Protein AF-A0A5C4WPS7-F1 (afdb_monomer)

Nearest PDB structures (foldseek):
  2pu8-assembly1_A  TM=9.911E-01  e=6.439E-06  Bacillus subtilis
  6hiv-assembly1_CE  TM=3.391E-01  e=8.918E+00  Trypanosoma brucei brucei
  2nlu-assembly1_B  TM=3.163E-01  e=9.558E+00  Homo sapiens
  7ane-assembly1_a  TM=2.839E-01  e=5.122E+00  Leishmania major
  2b8a-assembly1_A  TM=2.434E-01  e=8.918E+00  Rattus norvegicus

Solvent-accessible surface area (backbone atoms only — not comparable to full-atom values): 4544 Å² total; per-residue (Å²): 129,60,82,78,48,55,91,80,48,73,55,76,80,47,74,40,81,91,78,71,43,74,44,64,54,87,59,84,92,61,76,65,64,70,58,42,50,74,72,68,53,83,63,93,55,52,65,58,54,51,49,50,45,54,54,42,57,53,46,63,73,27,83,89,58,42,78,89,126

Secondary structure (DSSP, 8-state):
-TTS-TTSSPPEEEEETTTTEEEE---TTS--HHHHHHTT---TTHHHHHHHHHHHHHHHTSTTTSPP-

Radius of gyration: 15.63 Å; Cα contacts (8 Å, |Δi|>4): 46; chains: 1; bounding box: 36×18×42 Å

pLDDT: mean 94.65, std 9.14, range [47.25, 98.62]

Foldseek 3Di:
DCPQPVVLDWDWPDADPVVRDTDTHDPVVDDDVVVCVVVVHDDPCPCVSVVSVCVRVVCCPDPNNDDDD

Structure (mmCIF, N/CA/C/O backbone):
data_AF-A0A5C4WPS7-F1
#
_entry.id   AF-A0A5C4WPS7-F1
#
loop_
_atom_site.group_PDB
_atom_site.id
_atom_site.type_symbol
_atom_site.label_atom_id
_atom_site.label_alt_id
_atom_site.label_comp_id
_atom_site.label_asym_id
_atom_site.label_entity_id
_atom_site.label_seq_id
_atom_site.pdbx_PDB_ins_code
_atom_site.Cartn_x
_atom_site.Cartn_y
_atom_site.Cartn_z
_atom_site.occupancy
_atom_site.B_iso_or_equiv
_atom_site.auth_seq_id
_atom_site.auth_comp_id
_atom_site.auth_asym_id
_atom_site.auth_atom_id
_atom_site.pdbx_PDB_model_nu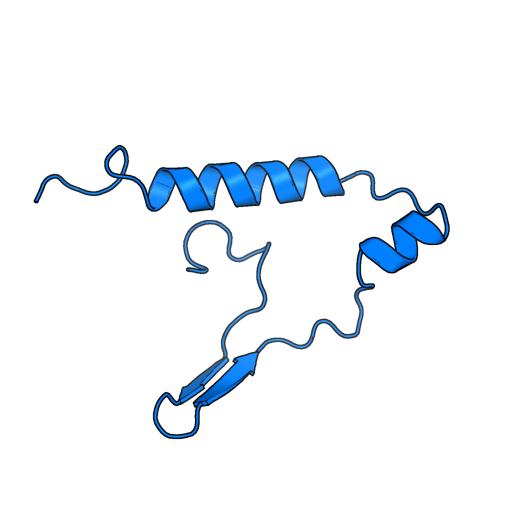m
ATOM 1 N N . GLU A 1 1 ? 7.690 -2.441 -9.207 1.00 47.25 1 GLU A N 1
ATOM 2 C CA . GLU A 1 1 ? 7.047 -1.952 -7.966 1.00 47.25 1 GLU A CA 1
ATOM 3 C C . GLU A 1 1 ? 7.033 -3.018 -6.858 1.00 47.25 1 GLU A C 1
ATOM 5 O O . GLU A 1 1 ? 7.740 -2.839 -5.880 1.00 47.25 1 GLU A O 1
ATOM 10 N N . ALA A 1 2 ? 6.336 -4.157 -6.999 1.00 63.12 2 ALA A N 1
ATOM 11 C CA . ALA A 1 2 ? 6.204 -5.162 -5.920 1.00 63.12 2 ALA A CA 1
ATOM 12 C C . ALA A 1 2 ? 7.445 -6.041 -5.626 1.00 63.12 2 ALA A C 1
ATOM 14 O O . ALA A 1 2 ? 7.398 -6.885 -4.738 1.00 63.12 2 ALA A O 1
ATOM 15 N N . GLU A 1 3 ? 8.542 -5.888 -6.369 1.00 76.88 3 GLU A N 1
ATOM 16 C CA . GLU A 1 3 ? 9.686 -6.811 -6.308 1.00 76.88 3 GLU A CA 1
ATOM 17 C C . GLU A 1 3 ? 10.417 -6.787 -4.957 1.00 76.88 3 GLU A C 1
ATOM 19 O O . GLU A 1 3 ? 10.822 -7.832 -4.453 1.00 76.88 3 GLU A O 1
ATOM 24 N N . HIS A 1 4 ? 10.561 -5.611 -4.343 1.00 91.06 4 HIS A N 1
ATOM 25 C CA . HIS A 1 4 ? 11.425 -5.450 -3.168 1.00 91.06 4 HIS A CA 1
ATOM 26 C C . HIS A 1 4 ? 10.724 -5.752 -1.833 1.00 91.06 4 HIS A C 1
ATOM 28 O O . HIS A 1 4 ? 11.397 -6.062 -0.849 1.00 91.06 4 HIS A O 1
ATOM 34 N N . VAL A 1 5 ? 9.390 -5.674 -1.795 1.00 95.75 5 VAL A N 1
ATOM 35 C CA . VAL A 1 5 ? 8.548 -5.886 -0.598 1.00 95.75 5 VAL A CA 1
ATOM 36 C C . VAL A 1 5 ? 7.205 -6.541 -0.962 1.00 95.75 5 VAL A C 1
ATOM 38 O O . VAL A 1 5 ? 6.144 -5.961 -0.730 1.00 95.75 5 VAL A O 1
ATOM 41 N N . PRO A 1 6 ? 7.210 -7.749 -1.557 1.00 95.88 6 PRO A N 1
ATOM 42 C CA . PRO A 1 6 ? 5.993 -8.375 -2.079 1.00 95.88 6 PRO A CA 1
ATOM 43 C C . PRO A 1 6 ? 4.950 -8.700 -1.000 1.00 95.88 6 PRO A C 1
ATOM 45 O O . PRO A 1 6 ? 3.784 -8.870 -1.328 1.00 95.88 6 PRO A O 1
ATOM 48 N N . HIS A 1 7 ? 5.345 -8.786 0.275 1.00 96.62 7 HIS A N 1
ATOM 49 C CA . HIS A 1 7 ? 4.447 -9.009 1.415 1.00 96.62 7 HIS A CA 1
ATOM 50 C C . HIS A 1 7 ? 3.757 -7.736 1.929 1.00 96.62 7 HIS A C 1
ATOM 52 O O . HIS A 1 7 ? 2.875 -7.842 2.774 1.00 96.62 7 HIS A O 1
ATOM 58 N N . LEU A 1 8 ? 4.139 -6.550 1.437 1.00 97.44 8 LEU A N 1
ATOM 59 C CA . LEU A 1 8 ? 3.604 -5.249 1.875 1.00 97.44 8 LEU A CA 1
ATOM 60 C C . LEU A 1 8 ? 2.760 -4.549 0.799 1.00 97.44 8 LEU A C 1
ATOM 62 O O . LEU A 1 8 ? 2.379 -3.390 0.959 1.00 97.44 8 LEU A O 1
ATOM 66 N N . VAL A 1 9 ? 2.465 -5.236 -0.306 1.00 96.94 9 VAL A N 1
ATOM 67 C CA . VAL A 1 9 ? 1.628 -4.738 -1.405 1.00 96.94 9 VAL A CA 1
ATOM 68 C C . VAL A 1 9 ? 0.714 -5.847 -1.920 1.00 96.94 9 VAL A C 1
ATOM 70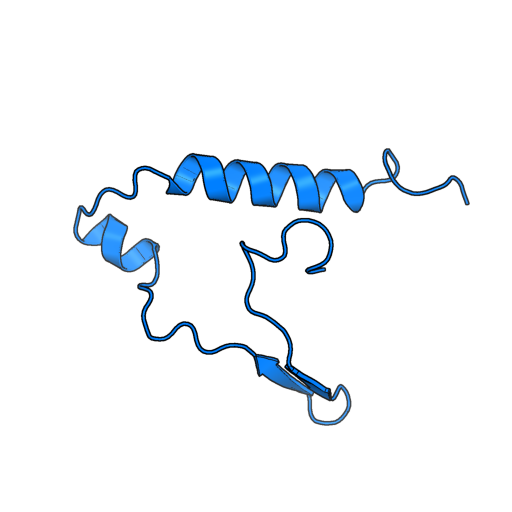 O O . VAL A 1 9 ? 1.111 -7.010 -1.892 1.00 96.94 9 VAL A O 1
ATOM 73 N N . PRO A 1 10 ? -0.489 -5.524 -2.430 1.00 97.50 10 PRO A N 1
ATOM 74 C CA . PRO A 1 10 ? -1.343 -6.532 -3.040 1.00 97.50 10 PRO A CA 1
ATOM 75 C C . PRO A 1 10 ? -0.690 -7.098 -4.299 1.00 97.50 10 PRO A C 1
ATOM 77 O O . PRO A 1 10 ? -0.139 -6.361 -5.127 1.00 97.50 10 PRO A O 1
ATOM 80 N N . LYS A 1 11 ? -0.818 -8.409 -4.496 1.00 96.62 11 LYS A N 1
ATOM 81 C CA . LYS A 1 11 ? -0.392 -9.035 -5.747 1.00 96.62 11 LYS A CA 1
ATOM 82 C C . LYS A 1 11 ? -1.196 -8.492 -6.934 1.00 96.62 11 LYS A C 1
ATOM 84 O O . LYS A 1 11 ? -2.422 -8.434 -6.896 1.00 96.62 11 LYS A O 1
ATOM 89 N N . VAL A 1 12 ? -0.508 -8.161 -8.028 1.00 96.31 12 VAL A N 1
ATOM 90 C CA . VAL A 1 12 ? -1.137 -7.826 -9.316 1.00 96.31 12 VAL A CA 1
ATOM 91 C C . VAL A 1 12 ? -1.367 -9.115 -10.105 1.00 96.31 12 VAL A C 1
ATOM 93 O O . VAL A 1 12 ? -0.416 -9.837 -10.401 1.00 96.31 12 VAL A O 1
ATOM 96 N N . TYR A 1 13 ? -2.619 -9.418 -10.448 1.00 97.06 13 TYR A N 1
ATOM 97 C CA . TYR A 1 13 ? -2.960 -10.561 -11.303 1.00 97.06 13 TYR A CA 1
ATOM 98 C C . TYR A 1 13 ? -3.007 -10.185 -12.785 1.00 97.06 13 TYR A C 1
ATOM 100 O O . TYR A 1 13 ? -2.680 -11.012 -13.634 1.00 97.06 13 TYR A O 1
ATOM 108 N N . TYR A 1 14 ? -3.418 -8.954 -13.097 1.00 97.69 14 TYR A N 1
ATOM 109 C CA . TYR A 1 14 ? -3.529 -8.447 -14.463 1.00 97.69 14 TYR A CA 1
ATOM 110 C C . TYR A 1 14 ? -3.547 -6.916 -14.475 1.00 97.69 14 TYR A C 1
ATOM 112 O O . TYR A 1 14 ? -4.036 -6.291 -13.533 1.00 97.69 14 TYR A O 1
ATOM 120 N N . SER A 1 15 ? -3.052 -6.314 -15.553 1.00 97.25 15 SER A N 1
ATOM 121 C CA . SER A 1 15 ? -3.192 -4.883 -15.823 1.00 97.25 15 SER A CA 1
ATOM 122 C C . SER A 1 15 ? -3.368 -4.636 -17.317 1.00 97.25 15 SER A C 1
ATOM 124 O O . SER A 1 15 ? -2.656 -5.237 -18.122 1.00 97.25 15 SER A O 1
ATOM 126 N N . ASP A 1 16 ? -4.259 -3.716 -17.668 1.00 98.19 16 ASP A N 1
ATOM 127 C CA . ASP A 1 16 ? -4.525 -3.273 -19.034 1.00 98.19 16 ASP A CA 1
ATOM 128 C C . ASP A 1 16 ? -4.449 -1.747 -19.101 1.00 98.19 16 ASP A C 1
ATOM 130 O O . ASP A 1 16 ? -5.205 -1.040 -18.428 1.00 98.19 16 ASP A O 1
ATOM 134 N N . THR A 1 17 ? -3.518 -1.238 -19.904 1.00 97.75 17 THR A 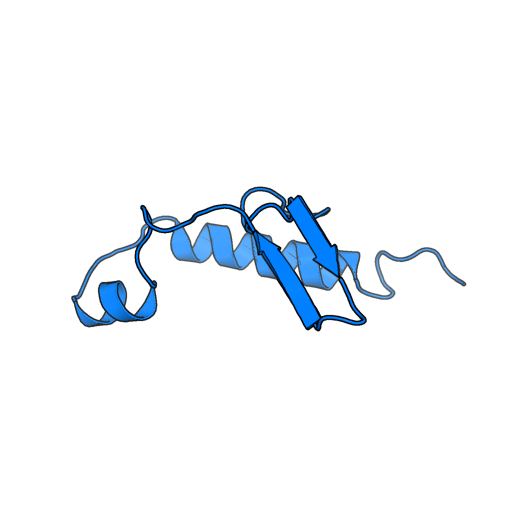N 1
ATOM 135 C CA . THR A 1 17 ? -3.300 0.203 -20.054 1.00 97.75 17 THR A CA 1
ATOM 136 C C . THR A 1 17 ? -4.349 0.866 -20.947 1.00 97.75 17 THR A C 1
ATOM 138 O O . THR A 1 17 ? -4.702 2.012 -20.682 1.00 97.75 17 THR A O 1
ATOM 141 N N . GLU A 1 18 ? -4.874 0.178 -21.965 1.00 98.25 18 GLU A N 1
ATOM 142 C CA . GLU A 1 18 ? -5.904 0.734 -22.855 1.00 98.25 18 GLU A CA 1
ATOM 143 C C . GLU A 1 18 ? -7.241 0.883 -22.123 1.00 98.25 18 GLU A C 1
ATOM 145 O O . GLU A 1 18 ? -7.932 1.890 -22.279 1.00 98.25 18 GLU A O 1
ATOM 150 N N . LEU A 1 19 ? -7.581 -0.094 -21.278 1.00 98.06 19 LEU A N 1
ATOM 151 C CA . LEU A 1 19 ? -8.791 -0.072 -20.454 1.00 98.06 19 LEU A CA 1
ATOM 152 C C . LEU A 1 19 ? -8.611 0.689 -19.132 1.00 98.06 19 LEU A C 1
ATOM 154 O O . LEU A 1 19 ? -9.603 0.948 -18.452 1.00 98.06 19 LEU A O 1
ATOM 158 N N . ALA A 1 20 ? -7.376 1.044 -18.763 1.00 97.81 20 ALA A N 1
ATOM 159 C CA . ALA A 1 20 ? -7.017 1.625 -17.467 1.00 97.81 20 ALA A CA 1
ATOM 160 C C . ALA A 1 20 ? -7.502 0.775 -16.272 1.00 97.81 20 ALA A C 1
ATOM 162 O O . ALA A 1 20 ? -8.025 1.293 -15.283 1.00 97.81 20 ALA A O 1
ATOM 163 N N . VAL A 1 21 ? -7.335 -0.547 -16.372 1.00 98.12 21 VAL A N 1
ATOM 164 C CA . VAL A 1 21 ? -7.788 -1.518 -15.364 1.00 98.12 21 VAL A CA 1
ATOM 165 C C . VAL A 1 21 ? -6.603 -2.246 -14.741 1.00 98.12 21 VAL A C 1
ATOM 167 O O . VAL A 1 21 ? -5.683 -2.667 -15.439 1.00 98.12 21 VAL A O 1
ATOM 170 N N . THR A 1 22 ? -6.685 -2.485 -13.430 1.00 98.00 22 THR A N 1
ATOM 171 C CA . THR A 1 22 ? -5.772 -3.365 -12.692 1.00 98.00 22 THR A CA 1
ATOM 172 C C . THR A 1 22 ? -6.578 -4.345 -11.847 1.00 98.00 22 THR A C 1
ATOM 174 O O . THR A 1 22 ? -7.450 -3.942 -11.080 1.00 98.00 22 THR A O 1
ATOM 177 N N . VAL A 1 23 ? -6.280 -5.637 -11.974 1.00 98.12 23 VAL A N 1
ATOM 178 C CA . VAL A 1 23 ? -6.858 -6.712 -11.160 1.00 98.12 23 VAL A CA 1
ATOM 179 C C . VAL A 1 23 ? -5.854 -7.069 -10.067 1.00 98.12 23 VAL A C 1
ATOM 181 O O . VAL A 1 23 ? -4.732 -7.489 -10.363 1.00 98.12 23 VAL A O 1
ATOM 184 N N . LEU A 1 24 ? -6.259 -6.887 -8.810 1.00 97.88 24 LEU A N 1
ATOM 185 C CA . LEU A 1 24 ? -5.416 -7.009 -7.618 1.00 97.88 24 LEU A CA 1
ATOM 186 C C . LEU A 1 24 ? -5.923 -8.110 -6.676 1.00 97.88 24 LEU A C 1
ATOM 188 O O . LEU A 1 24 ? -7.078 -8.529 -6.756 1.00 97.88 24 LEU A O 1
ATOM 192 N N . GLU A 1 25 ? -5.047 -8.556 -5.781 1.00 98.19 25 GLU A N 1
ATOM 193 C CA . GLU A 1 25 ? -5.380 -9.344 -4.593 1.00 98.19 25 GLU A CA 1
ATOM 194 C C . GLU A 1 25 ? -6.467 -8.683 -3.740 1.00 98.19 25 GLU A C 1
ATOM 196 O O . GLU A 1 25 ? -6.471 -7.466 -3.539 1.00 98.19 25 GLU A O 1
ATOM 201 N N . ASP A 1 26 ? -7.384 -9.502 -3.224 1.00 98.25 26 ASP A N 1
ATOM 202 C CA . ASP A 1 26 ? -8.435 -9.041 -2.325 1.00 98.25 26 ASP A CA 1
ATOM 203 C C . ASP A 1 26 ? -7.900 -8.849 -0.899 1.00 98.25 26 ASP A C 1
ATOM 205 O O . ASP A 1 26 ? -7.496 -9.799 -0.226 1.00 98.25 26 ASP A O 1
ATOM 209 N N . LEU A 1 27 ? -7.959 -7.608 -0.417 1.00 98.25 27 LEU A N 1
ATOM 210 C CA . LEU A 1 27 ? -7.564 -7.221 0.937 1.00 98.25 27 LEU A CA 1
ATOM 211 C C . LEU A 1 27 ? -8.771 -6.915 1.839 1.00 98.25 27 LEU A C 1
ATOM 213 O O . LEU A 1 27 ? -8.606 -6.292 2.883 1.00 98.25 27 LEU A O 1
ATOM 217 N N . SER A 1 28 ? -9.986 -7.355 1.480 1.00 98.12 28 SER A N 1
ATOM 218 C CA . SER A 1 28 ? -11.222 -7.066 2.237 1.00 98.12 28 SER A CA 1
ATOM 219 C C . SER A 1 28 ? -11.230 -7.591 3.682 1.00 98.12 28 SER A C 1
ATOM 221 O O . SER A 1 28 ? -12.085 -7.209 4.477 1.00 98.12 28 SER A O 1
ATOM 223 N N . HIS A 1 29 ? -10.293 -8.472 4.034 1.00 98.06 29 HIS A N 1
ATOM 224 C CA . HIS A 1 29 ? -10.084 -8.961 5.398 1.00 98.06 29 HIS A CA 1
ATOM 225 C C . HIS A 1 29 ? -9.268 -7.990 6.276 1.00 98.06 29 HIS A C 1
ATOM 227 O O . HIS A 1 29 ? -9.184 -8.195 7.487 1.00 98.06 29 HIS A O 1
ATOM 233 N N . LEU A 1 30 ? -8.664 -6.957 5.682 1.00 98.12 30 LEU A N 1
ATOM 234 C CA . LEU A 1 30 ? -7.923 -5.902 6.370 1.00 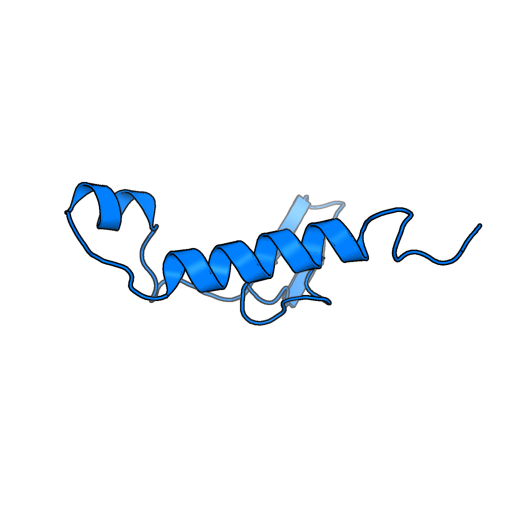98.12 30 LEU A CA 1
ATOM 235 C C . LEU A 1 30 ? -8.791 -4.656 6.576 1.00 98.12 30 LEU A C 1
ATOM 237 O O . LEU A 1 30 ? -9.816 -4.450 5.928 1.00 98.12 30 LEU A O 1
ATOM 241 N N . GLU A 1 31 ? -8.340 -3.786 7.475 1.00 97.94 31 GLU A N 1
ATOM 242 C CA . GLU A 1 31 ? -8.955 -2.489 7.736 1.00 97.94 31 GLU A CA 1
ATOM 2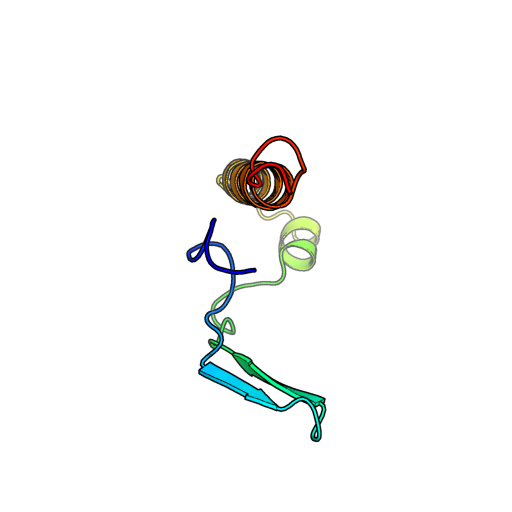43 C C . GLU A 1 31 ? -8.072 -1.355 7.209 1.00 97.94 31 GLU A C 1
ATOM 245 O O . GLU A 1 31 ? -6.844 -1.401 7.291 1.00 97.94 31 GLU A O 1
ATOM 250 N N . ILE A 1 32 ? -8.697 -0.283 6.713 1.00 98.31 32 ILE A N 1
ATOM 251 C CA . ILE A 1 32 ? -7.975 0.949 6.392 1.00 98.31 32 ILE A CA 1
ATOM 252 C C . ILE A 1 32 ? -7.370 1.520 7.677 1.00 98.31 32 ILE A C 1
ATOM 254 O O . ILE A 1 32 ? -8.098 1.978 8.558 1.00 98.31 32 ILE A O 1
ATOM 258 N N . ALA A 1 33 ? -6.035 1.562 7.745 1.00 98.06 33 ALA A N 1
ATOM 259 C CA . ALA A 1 33 ? -5.284 1.944 8.944 1.00 98.06 33 ALA A CA 1
ATOM 260 C C . ALA A 1 33 ? -5.767 3.259 9.577 1.00 98.06 33 ALA A C 1
ATOM 262 O O . ALA A 1 33 ? -5.885 3.350 10.795 1.00 98.06 33 ALA A O 1
ATOM 263 N N . ARG A 1 34 ? -6.125 4.264 8.761 1.00 98.50 34 ARG A N 1
ATOM 264 C CA . ARG A 1 34 ? -6.689 5.536 9.246 1.00 98.50 34 ARG A CA 1
ATOM 265 C C . ARG A 1 34 ? -7.921 5.334 10.131 1.00 98.50 34 ARG A C 1
ATOM 267 O O . ARG A 1 34 ? -8.011 5.989 11.161 1.00 98.50 34 ARG A O 1
ATOM 274 N N . ASN A 1 35 ? -8.854 4.476 9.722 1.00 98.56 35 ASN A N 1
ATOM 275 C CA . ASN A 1 35 ? -10.087 4.244 10.471 1.00 98.56 35 ASN A CA 1
ATOM 276 C C . ASN A 1 35 ? -9.765 3.586 11.812 1.00 98.56 35 ASN A C 1
ATOM 278 O O . ASN A 1 35 ? -10.147 4.113 12.849 1.00 98.56 35 ASN A O 1
ATOM 282 N N . GLY A 1 36 ? -8.952 2.525 11.803 1.00 98.44 36 GLY A N 1
ATOM 283 C CA . GLY A 1 36 ? -8.551 1.871 13.047 1.00 98.44 36 GLY A CA 1
ATOM 284 C C . GLY A 1 36 ? -7.784 2.791 14.000 1.00 98.44 36 GLY A C 1
ATOM 285 O O . GLY A 1 36 ? -8.034 2.755 15.198 1.00 98.44 36 GLY A O 1
ATOM 286 N N . LEU A 1 37 ? -6.911 3.666 13.488 1.00 98.44 37 LEU A N 1
ATOM 287 C CA . LEU A 1 37 ? -6.203 4.653 14.314 1.00 98.44 37 LEU A CA 1
ATOM 288 C C . LEU A 1 37 ? -7.151 5.701 14.918 1.00 98.44 37 LEU A C 1
ATOM 290 O O . LEU A 1 37 ? -6.972 6.084 16.071 1.00 98.44 37 LEU A O 1
ATOM 294 N N . ILE A 1 38 ? -8.161 6.161 14.169 1.00 98.62 38 ILE A N 1
ATOM 295 C CA . ILE A 1 38 ? -9.210 7.053 14.696 1.00 98.62 38 ILE A CA 1
ATOM 296 C C . ILE A 1 38 ? -10.005 6.354 15.806 1.00 98.62 38 ILE A C 1
ATOM 298 O O . ILE A 1 38 ? -10.316 6.980 16.818 1.00 98.62 38 ILE A O 1
ATOM 302 N N . ASP A 1 39 ? -10.263 5.057 15.649 1.00 98.56 39 ASP A N 1
ATOM 303 C CA . ASP A 1 39 ? -10.953 4.220 16.634 1.00 98.56 39 ASP A CA 1
ATOM 304 C C . ASP A 1 39 ? -10.061 3.823 17.830 1.00 98.56 39 ASP A C 1
ATOM 306 O O . ASP A 1 39 ? -10.500 3.090 18.718 1.00 98.56 39 ASP A O 1
ATOM 310 N N . GLY A 1 40 ? -8.811 4.299 17.877 1.00 98.31 40 GLY A N 1
ATOM 311 C CA . GLY A 1 40 ? -7.870 4.036 18.966 1.00 98.31 40 GLY A CA 1
ATOM 312 C C . GLY A 1 40 ? -7.263 2.631 18.954 1.00 98.31 40 GLY A C 1
ATOM 313 O O . GLY A 1 40 ? -6.808 2.163 19.994 1.00 98.31 40 GLY A O 1
ATOM 314 N N . LYS A 1 41 ? -7.271 1.937 17.808 1.00 98.44 41 LYS A N 1
ATOM 315 C CA . LYS A 1 41 ? -6.593 0.644 17.650 1.00 98.44 41 LYS A CA 1
ATOM 316 C C . LYS A 1 41 ? -5.084 0.843 17.555 1.00 98.44 41 LYS A C 1
ATOM 318 O O . LYS A 1 41 ? -4.604 1.652 16.761 1.00 98.44 41 LYS A O 1
ATOM 323 N N . ASP A 1 42 ? -4.356 0.018 18.296 1.00 97.88 42 ASP A N 1
ATOM 324 C CA . ASP A 1 42 ? -2.906 -0.084 18.195 1.00 97.88 42 ASP A CA 1
ATOM 325 C C . ASP A 1 42 ? -2.514 -1.172 17.190 1.00 97.88 42 ASP A C 1
ATOM 327 O O . ASP A 1 42 ? -2.941 -2.324 17.291 1.00 97.88 42 ASP A O 1
ATOM 331 N N . TYR A 1 43 ? -1.657 -0.809 16.236 1.00 98.19 43 TYR A N 1
ATOM 332 C CA . TYR A 1 43 ? -1.073 -1.728 15.263 1.00 98.19 43 TYR A CA 1
ATOM 333 C C . TYR A 1 43 ? 0.416 -1.920 15.575 1.00 98.19 43 TYR A C 1
ATOM 335 O O . TYR A 1 43 ? 1.237 -1.130 15.104 1.00 98.19 43 TYR A O 1
ATOM 343 N N . PRO A 1 44 ? 0.794 -2.940 16.368 1.00 98.00 44 PRO A N 1
ATOM 344 C CA . PRO A 1 44 ? 2.145 -3.052 16.928 1.00 98.00 44 PRO A CA 1
ATOM 345 C C . PRO A 1 44 ? 3.253 -3.162 15.872 1.00 98.00 44 PRO A C 1
ATOM 347 O O . PRO A 1 44 ? 4.379 -2.757 16.143 1.00 98.00 44 PRO A O 1
ATOM 350 N N . HIS A 1 45 ? 2.933 -3.665 14.678 1.00 98.19 45 HIS A N 1
ATOM 351 C CA . HIS A 1 45 ? 3.887 -3.854 13.580 1.00 98.19 45 HIS A CA 1
ATOM 352 C C . HIS A 1 45 ? 3.819 -2.763 12.505 1.00 98.19 45 HIS A C 1
ATOM 354 O O . HIS A 1 45 ? 4.690 -2.703 11.647 1.00 98.19 45 HIS A O 1
ATOM 360 N N . LEU A 1 46 ? 2.847 -1.842 12.570 1.00 98.25 46 LEU A N 1
ATOM 361 C CA . LEU A 1 46 ? 2.617 -0.870 11.494 1.00 98.25 46 LEU A CA 1
ATOM 362 C C . LEU A 1 46 ? 3.847 -0.001 11.203 1.00 98.25 46 LEU A C 1
ATOM 364 O O . LEU A 1 46 ? 4.129 0.303 10.049 1.00 98.25 46 LEU A O 1
ATOM 368 N N . SER A 1 47 ? 4.580 0.419 12.233 1.00 98.19 47 SER A N 1
ATOM 369 C CA . SER A 1 47 ? 5.791 1.227 12.058 1.00 98.19 47 SER A CA 1
ATOM 370 C C . SER A 1 47 ? 6.944 0.439 11.436 1.00 98.19 47 SER A C 1
ATOM 372 O O . SER A 1 47 ? 7.687 0.997 10.631 1.00 98.19 47 SER A O 1
ATOM 374 N N . GLU A 1 48 ? 7.090 -0.834 11.800 1.00 98.56 48 GLU A N 1
ATOM 375 C CA . GLU A 1 48 ? 8.103 -1.734 11.248 1.00 98.56 48 GLU A CA 1
ATOM 376 C C . GLU A 1 48 ? 7.813 -2.022 9.772 1.00 98.56 48 GLU A C 1
ATOM 378 O O . GLU A 1 48 ? 8.673 -1.779 8.926 1.00 98.56 48 GLU A O 1
ATOM 383 N N . ASP A 1 49 ? 6.571 -2.396 9.458 1.00 98.44 49 ASP A N 1
ATOM 384 C CA . ASP A 1 49 ? 6.112 -2.699 8.101 1.00 98.44 49 ASP A CA 1
ATOM 385 C C . ASP A 1 49 ? 6.267 -1.483 7.172 1.00 98.44 49 ASP A C 1
ATOM 387 O O . ASP A 1 49 ? 6.857 -1.565 6.095 1.00 98.44 49 ASP A O 1
ATOM 391 N N . ILE A 1 50 ? 5.797 -0.304 7.596 1.00 98.38 50 ILE A N 1
ATOM 392 C CA . ILE A 1 50 ? 5.922 0.920 6.789 1.00 98.38 50 ILE A CA 1
ATOM 393 C C . ILE A 1 50 ? 7.386 1.356 6.661 1.00 98.38 50 ILE A C 1
ATOM 395 O O . ILE A 1 50 ? 7.791 1.841 5.603 1.00 98.38 50 ILE A O 1
ATOM 399 N N . GLY A 1 51 ? 8.195 1.171 7.707 1.00 98.50 51 GLY A N 1
ATOM 400 C CA . GLY A 1 51 ? 9.630 1.444 7.663 1.00 98.50 51 GLY A CA 1
ATOM 401 C C . GLY A 1 51 ? 10.354 0.568 6.638 1.00 98.50 51 GLY A C 1
ATOM 402 O O . GLY A 1 51 ? 11.138 1.083 5.838 1.00 98.50 51 GLY A O 1
ATOM 403 N N . GLU A 1 52 ? 10.053 -0.733 6.619 1.00 98.25 52 GLU A N 1
ATOM 404 C CA . GLU A 1 52 ? 10.573 -1.671 5.623 1.00 98.25 52 GLU A CA 1
ATOM 405 C C . GLU A 1 52 ? 10.137 -1.276 4.209 1.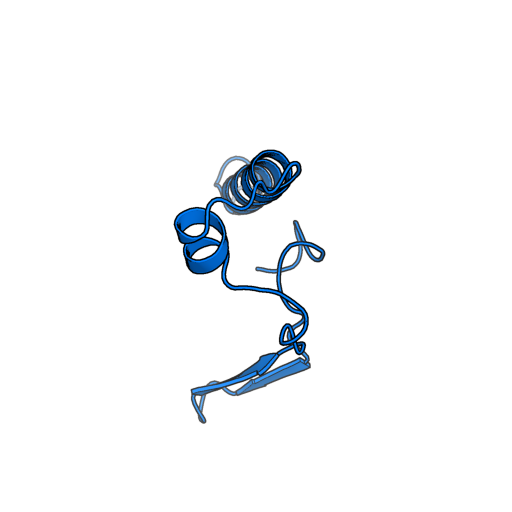00 98.25 52 GLU A C 1
ATOM 407 O O . GLU A 1 52 ? 10.991 -1.184 3.320 1.00 98.25 52 GLU A O 1
ATOM 412 N N . PHE A 1 53 ? 8.838 -1.012 4.015 1.00 98.00 53 PHE A N 1
ATOM 413 C CA . PHE A 1 53 ? 8.280 -0.587 2.733 1.00 98.00 53 PHE A CA 1
ATOM 414 C C . PHE A 1 53 ? 9.047 0.619 2.193 1.00 98.00 53 PHE A C 1
ATOM 416 O O . PHE A 1 53 ? 9.681 0.518 1.147 1.00 98.00 53 PHE A O 1
ATOM 423 N N . LEU A 1 54 ? 9.075 1.722 2.948 1.00 98.12 54 LEU A N 1
ATOM 424 C CA . LEU A 1 54 ? 9.711 2.972 2.529 1.00 98.12 54 LEU A CA 1
ATOM 425 C C . LEU A 1 54 ? 11.206 2.795 2.253 1.00 98.12 54 LEU A C 1
ATOM 427 O O . LEU A 1 54 ? 11.702 3.255 1.225 1.00 98.12 54 LEU A O 1
ATOM 431 N N . GLY A 1 55 ? 11.927 2.131 3.161 1.00 97.75 55 GLY A N 1
ATOM 432 C CA . GLY A 1 55 ? 13.371 1.951 3.043 1.00 97.75 55 GLY A CA 1
ATOM 433 C C . GLY A 1 55 ? 13.747 1.166 1.791 1.00 97.75 55 GLY A C 1
ATOM 434 O O . GLY A 1 55 ? 14.598 1.605 1.017 1.00 97.75 55 GLY A O 1
ATOM 435 N N . LYS A 1 56 ? 13.081 0.032 1.554 1.00 97.00 56 LYS A N 1
ATOM 436 C CA . LYS A 1 56 ? 13.369 -0.820 0.399 1.00 97.00 56 LYS A CA 1
ATOM 437 C C . LYS A 1 56 ? 12.890 -0.194 -0.903 1.00 97.00 56 LYS A C 1
ATOM 439 O O . LYS A 1 56 ? 13.674 -0.138 -1.847 1.00 97.00 56 LYS A O 1
ATOM 444 N N . THR A 1 57 ? 11.651 0.300 -0.973 1.00 96.19 57 THR A N 1
ATOM 445 C CA . THR A 1 57 ? 11.127 0.851 -2.232 1.00 96.19 57 THR A CA 1
ATOM 446 C C . THR A 1 57 ? 11.923 2.066 -2.678 1.00 96.19 57 THR A C 1
ATOM 448 O O . THR A 1 57 ? 12.267 2.148 -3.848 1.00 96.19 57 THR A O 1
ATOM 451 N N . HIS A 1 58 ? 12.267 2.982 -1.765 1.00 96.31 58 HIS A N 1
ATOM 452 C CA . HIS A 1 58 ? 13.020 4.180 -2.136 1.00 96.31 58 HIS A CA 1
ATOM 453 C C . HIS A 1 58 ? 14.484 3.892 -2.445 1.00 96.31 58 HIS A C 1
ATOM 455 O O . HIS A 1 58 ? 15.021 4.470 -3.386 1.00 96.31 58 HIS A O 1
ATOM 461 N N . PHE A 1 59 ? 15.145 3.022 -1.674 1.00 96.06 59 PHE A N 1
ATOM 462 C CA . PHE A 1 59 ? 16.554 2.725 -1.919 1.00 96.06 59 PHE A CA 1
ATOM 463 C C . PHE A 1 59 ? 16.743 1.991 -3.247 1.00 96.06 59 PHE A C 1
ATOM 465 O O . PHE A 1 59 ? 17.538 2.436 -4.072 1.00 96.06 59 PHE A O 1
ATOM 472 N N . TYR A 1 60 ? 15.987 0.919 -3.496 1.00 95.00 60 TYR A N 1
ATOM 473 C CA . TYR A 1 60 ? 16.164 0.113 -4.707 1.00 95.00 60 TYR A CA 1
ATOM 474 C C . TYR A 1 60 ? 15.679 0.796 -5.992 1.00 95.00 60 TYR A C 1
ATOM 476 O O . TYR A 1 60 ? 16.082 0.392 -7.078 1.00 95.00 60 TYR A O 1
ATOM 484 N N . SER A 1 61 ? 14.886 1.867 -5.886 1.00 93.31 61 SER A N 1
ATOM 485 C CA . SER A 1 61 ? 14.533 2.727 -7.021 1.00 93.31 61 SER A CA 1
ATOM 486 C C . SER A 1 61 ? 15.435 3.962 -7.165 1.00 93.31 61 SER A C 1
ATOM 488 O O . SER A 1 61 ? 15.117 4.854 -7.949 1.00 93.31 61 SER A O 1
ATOM 490 N N . SER A 1 62 ? 16.501 4.081 -6.367 1.00 94.62 62 SER A N 1
ATOM 491 C CA . SER A 1 62 ? 17.409 5.234 -6.386 1.00 94.62 62 SER A CA 1
ATOM 492 C C . SER A 1 62 ? 18.667 4.966 -7.211 1.00 94.62 62 SER A C 1
ATOM 494 O O . SER A 1 62 ? 19.075 3.820 -7.395 1.00 94.62 62 SER A O 1
ATOM 496 N N . GLU A 1 63 ? 19.352 6.036 -7.622 1.00 93.25 63 GLU A N 1
ATOM 497 C CA . GLU A 1 63 ? 20.664 5.955 -8.285 1.00 93.25 63 GLU A CA 1
ATOM 498 C C . GLU A 1 63 ? 21.726 5.222 -7.447 1.00 93.25 63 GLU A C 1
ATOM 500 O O . GLU A 1 63 ? 22.728 4.767 -7.985 1.00 93.25 63 GLU A O 1
ATOM 505 N N . T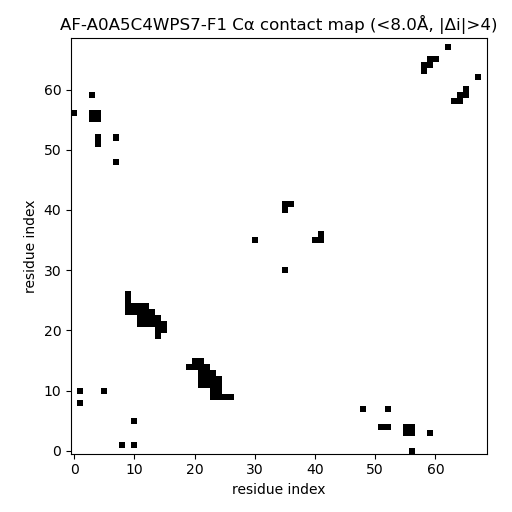YR A 1 64 ? 21.528 5.091 -6.130 1.00 93.44 64 TYR A N 1
ATOM 506 C CA . TYR A 1 64 ? 22.456 4.369 -5.260 1.00 93.44 64 TYR A CA 1
ATOM 507 C C . TYR A 1 64 ? 22.400 2.847 -5.444 1.00 93.44 64 TYR A C 1
ATOM 509 O O . TYR A 1 64 ? 23.347 2.162 -5.060 1.00 93.44 64 TYR A O 1
ATOM 517 N N . ALA A 1 65 ? 21.289 2.319 -5.966 1.00 93.00 65 ALA A N 1
ATOM 518 C CA . ALA A 1 65 ? 21.046 0.883 -6.095 1.00 93.00 65 ALA A CA 1
ATOM 519 C C . ALA A 1 65 ? 20.901 0.411 -7.546 1.00 93.00 65 ALA A C 1
ATOM 521 O O . ALA A 1 65 ? 21.079 -0.776 -7.812 1.00 93.00 65 ALA A O 1
ATOM 522 N N . LEU A 1 66 ? 20.556 1.315 -8.465 1.00 91.62 66 LEU A N 1
ATOM 523 C CA . LEU A 1 66 ? 20.492 1.015 -9.891 1.00 91.62 66 LEU A CA 1
ATOM 524 C C . LEU A 1 66 ?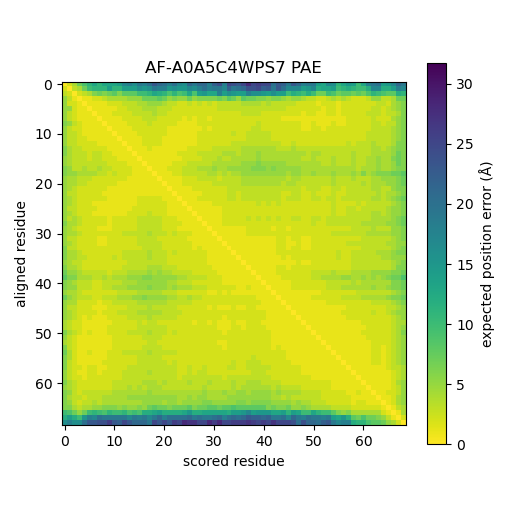 21.903 0.946 -10.481 1.00 91.62 66 LEU A C 1
ATOM 526 O O . LEU A 1 66 ? 22.789 1.706 -10.085 1.00 91.62 66 LEU A O 1
ATOM 530 N N . ASP A 1 67 ? 22.106 0.041 -11.439 1.00 84.62 67 ASP A N 1
ATOM 531 C CA . ASP A 1 67 ? 23.375 -0.036 -12.157 1.00 84.62 67 ASP A CA 1
ATOM 532 C C . ASP A 1 67 ? 23.674 1.308 -12.846 1.00 84.62 67 ASP A C 1
ATOM 534 O O . ASP A 1 67 ? 22.753 1.936 -13.385 1.00 84.62 67 ASP A O 1
ATOM 538 N N . PRO A 1 68 ? 24.944 1.760 -12.860 1.00 72.38 68 PRO A N 1
ATOM 539 C CA . PRO A 1 68 ? 25.311 2.964 -13.585 1.00 72.38 68 PRO A CA 1
ATOM 540 C C . PRO A 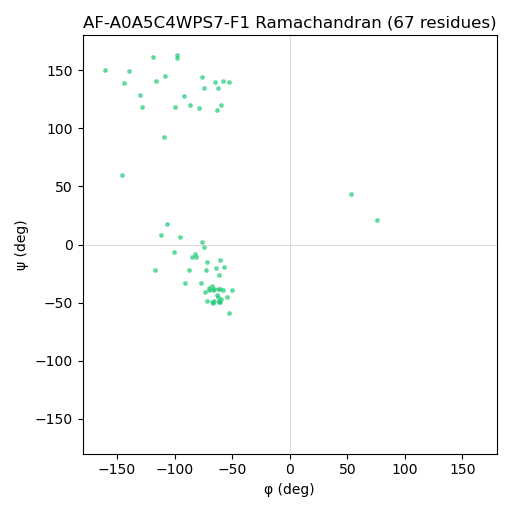1 68 ? 24.975 2.776 -15.066 1.00 72.38 68 PRO A C 1
ATOM 542 O O . PRO A 1 68 ? 25.490 1.858 -15.709 1.00 72.38 68 PRO A O 1
ATOM 545 N N . THR A 1 69 ? 24.109 3.640 -15.590 1.00 62.94 69 THR A N 1
ATOM 546 C CA . THR A 1 69 ? 23.848 3.766 -17.031 1.00 62.94 69 THR A CA 1
ATOM 547 C C . THR A 1 69 ? 25.054 4.303 -17.782 1.00 62.94 69 THR A C 1
ATOM 549 O O . THR A 1 69 ? 25.678 5.255 -17.257 1.00 62.94 69 THR A O 1
#

Mean predicted aligned error: 3.62 Å

Sequence (69 aa):
EAEHVPHLVPKVYYSDTELAVTVLEDLSHLEIARNGLIDGKDYPHLSEDIGEFLGKTHFYSSEYALDPT